Protein AF-A0A090QLF9-F1 (afdb_monomer_lite)

Secondary structure (DSSP, 8-state):
--SHHHH-TTSS---HHHHHHHTT------S-HHHHHHHHHHHHHHHHHHHHHHHH---PPPHHHHHHHHHS-GGGHHHHHHHHH--

Radius of gyration: 13.6 Å; chains: 1; bounding box: 32×26×34 Å

Structure (mmCIF, N/CA/C/O backbone):
data_AF-A0A090QLF9-F1
#
_entry.id   AF-A0A090QLF9-F1
#
loop_
_atom_site.group_PDB
_atom_site.id
_atom_site.type_symbol
_atom_site.label_atom_id
_atom_site.label_alt_id
_atom_site.label_comp_id
_atom_site.label_asym_id
_atom_site.label_entity_id
_atom_site.label_seq_id
_atom_site.pdbx_PDB_ins_code
_atom_site.Cartn_x
_atom_site.Cartn_y
_atom_site.Cartn_z
_atom_site.occupancy
_atom_site.B_iso_or_equiv
_atom_site.auth_seq_id
_atom_site.auth_comp_id
_atom_site.auth_asym_id
_atom_site.auth_atom_id
_atom_site.pdbx_PDB_model_num
ATOM 1 N N . MET A 1 1 ? 8.540 -5.344 0.862 1.00 74.88 1 MET A N 1
ATOM 2 C CA . MET A 1 1 ? 7.275 -4.595 1.036 1.00 74.88 1 MET A CA 1
ATOM 3 C C . MET A 1 1 ? 6.503 -5.050 2.267 1.00 74.88 1 MET A C 1
ATOM 5 O O . MET A 1 1 ? 6.079 -6.197 2.306 1.00 74.88 1 MET A O 1
ATOM 9 N N . LEU A 1 2 ? 6.316 -4.188 3.273 1.00 93.12 2 LEU A N 1
ATOM 10 C CA . LEU A 1 2 ? 5.544 -4.517 4.486 1.00 93.12 2 LEU A CA 1
ATOM 11 C C . LEU A 1 2 ? 4.047 -4.221 4.337 1.00 93.12 2 LEU A C 1
ATOM 13 O O . LEU A 1 2 ? 3.236 -5.066 4.702 1.00 93.12 2 LEU A O 1
ATOM 17 N N . ILE A 1 3 ? 3.690 -3.069 3.764 1.00 94.62 3 ILE A N 1
ATOM 18 C CA . ILE A 1 3 ? 2.289 -2.649 3.596 1.00 94.62 3 ILE A CA 1
ATOM 19 C C . ILE A 1 3 ? 1.555 -3.561 2.610 1.00 94.62 3 ILE A C 1
ATOM 21 O O . ILE A 1 3 ? 0.487 -4.063 2.941 1.00 94.62 3 ILE A O 1
ATOM 25 N N . ALA A 1 4 ? 2.172 -3.913 1.477 1.00 95.19 4 ALA A N 1
ATOM 26 C CA . ALA A 1 4 ? 1.591 -4.894 0.560 1.00 95.19 4 ALA A CA 1
ATOM 27 C C . ALA A 1 4 ? 1.270 -6.230 1.260 1.00 95.19 4 ALA A C 1
ATOM 29 O O . ALA A 1 4 ? 0.227 -6.814 1.012 1.00 95.19 4 ALA A O 1
ATOM 30 N N . ARG A 1 5 ? 2.101 -6.674 2.224 1.00 95.19 5 ARG A N 1
ATOM 31 C CA . ARG A 1 5 ? 1.851 -7.886 3.042 1.00 95.19 5 ARG A CA 1
ATOM 32 C C . ARG A 1 5 ? 0.679 -7.761 4.013 1.00 95.19 5 ARG A C 1
ATOM 34 O O . ARG A 1 5 ? 0.341 -8.742 4.680 1.00 95.19 5 ARG A O 1
ATOM 41 N N . ARG A 1 6 ? 0.146 -6.556 4.194 1.00 95.12 6 ARG A N 1
ATOM 42 C CA . ARG A 1 6 ? -1.036 -6.258 5.007 1.00 95.12 6 ARG A CA 1
ATOM 43 C C . ARG A 1 6 ? -2.288 -6.160 4.157 1.00 95.12 6 ARG A C 1
ATOM 45 O O . ARG A 1 6 ? -3.318 -6.662 4.598 1.00 95.12 6 ARG A O 1
ATOM 52 N N . LEU A 1 7 ? -2.167 -5.567 2.975 1.00 94.25 7 LEU A N 1
ATOM 53 C CA . LEU A 1 7 ? -3.278 -5.344 2.056 1.00 94.25 7 LEU A CA 1
ATOM 54 C C . LEU A 1 7 ? -3.566 -6.580 1.200 1.00 94.25 7 LEU A C 1
ATOM 56 O O . LEU A 1 7 ? -4.678 -7.092 1.213 1.00 94.25 7 LEU A O 1
ATOM 60 N N . TYR A 1 8 ? -2.549 -7.141 0.551 1.00 94.56 8 TYR A N 1
ATOM 61 C CA . TYR A 1 8 ? -2.699 -8.212 -0.435 1.00 94.56 8 TYR A CA 1
ATOM 62 C C . TYR A 1 8 ? -2.364 -9.583 0.155 1.00 94.56 8 TYR A C 1
ATOM 64 O O . TYR A 1 8 ? -1.547 -10.327 -0.375 1.00 94.56 8 TYR A O 1
ATOM 72 N N . GLN A 1 9 ? -2.989 -9.939 1.279 1.00 91.81 9 GLN A N 1
ATOM 73 C CA . GLN A 1 9 ? -2.640 -11.162 2.025 1.00 91.81 9 GLN A CA 1
ATOM 74 C C . GLN A 1 9 ? -2.839 -12.459 1.225 1.00 91.81 9 GLN A C 1
ATOM 76 O O . GLN A 1 9 ? -2.196 -13.458 1.537 1.00 91.81 9 GLN A O 1
ATOM 81 N N . HIS A 1 10 ? -3.700 -12.425 0.207 1.00 91.31 10 HIS A N 1
ATOM 82 C CA . HIS A 1 10 ? -3.953 -13.523 -0.727 1.00 91.31 10 HIS A CA 1
ATOM 83 C C . HIS A 1 10 ? -2.894 -13.661 -1.835 1.00 91.31 10 HIS A C 1
ATOM 85 O O . HIS A 1 10 ? -2.935 -14.628 -2.589 1.00 91.31 10 HIS A O 1
ATOM 91 N N . ALA A 1 1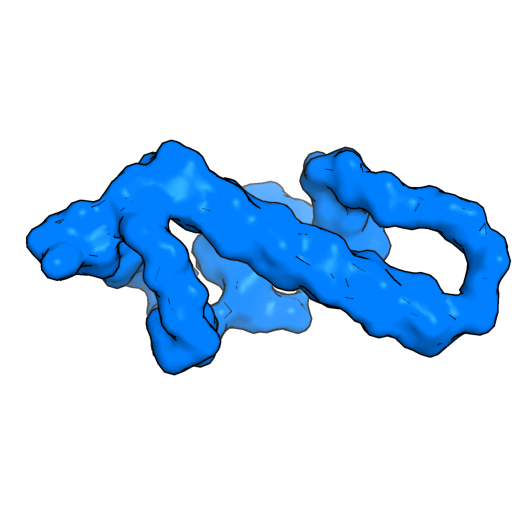1 ? -1.987 -12.688 -1.994 1.00 91.94 11 ALA A N 1
ATOM 92 C CA . ALA A 1 11 ? -1.001 -12.715 -3.068 1.00 91.94 11 ALA A CA 1
ATOM 93 C C . ALA A 1 11 ? 0.021 -13.845 -2.830 1.00 91.94 11 ALA A C 1
ATOM 95 O O . ALA A 1 11 ? 0.457 -14.040 -1.688 1.00 91.94 11 ALA A O 1
ATOM 96 N N . PRO A 1 12 ? 0.435 -14.574 -3.886 1.00 90.50 12 PRO A N 1
ATOM 97 C CA . PRO A 1 12 ? 1.319 -15.736 -3.759 1.00 90.50 12 PRO A CA 1
ATOM 98 C C . PRO A 1 12 ? 2.702 -15.355 -3.213 1.00 90.50 12 PRO A C 1
ATOM 100 O O . PRO A 1 12 ? 3.285 -16.069 -2.399 1.00 90.50 12 PRO A O 1
ATOM 103 N N . ASP A 1 13 ? 3.210 -14.188 -3.608 1.00 94.25 13 ASP A N 1
ATOM 104 C CA . ASP A 1 13 ? 4.324 -13.516 -2.957 1.00 94.25 13 ASP A CA 1
ATOM 105 C C . ASP A 1 13 ? 4.110 -11.994 -2.969 1.00 94.25 13 ASP A C 1
ATOM 107 O O . ASP A 1 13 ? 3.069 -11.494 -3.385 1.00 94.25 13 ASP A O 1
ATOM 111 N N . HIS A 1 14 ? 5.073 -11.252 -2.420 1.00 94.94 14 HIS A N 1
ATOM 112 C CA . HIS A 1 14 ? 5.003 -9.791 -2.318 1.00 94.94 14 HIS A CA 1
ATOM 113 C C . HIS A 1 14 ? 6.225 -9.124 -2.955 1.00 94.94 14 HIS A C 1
ATOM 115 O O . HIS A 1 14 ? 6.723 -8.106 -2.455 1.00 94.94 14 HIS A O 1
ATOM 121 N N . LYS A 1 15 ? 6.768 -9.744 -4.008 1.00 94.44 15 LYS A N 1
ATOM 122 C CA . LYS A 1 15 ? 7.795 -9.127 -4.851 1.00 94.44 15 LYS A CA 1
ATOM 123 C C . LYS A 1 15 ? 7.145 -8.025 -5.686 1.00 94.44 15 LYS A C 1
ATOM 125 O O . LYS A 1 15 ? 5.965 -8.111 -6.013 1.00 94.44 15 LYS A O 1
ATOM 130 N N . LEU A 1 16 ? 7.922 -6.997 -6.026 1.00 92.25 16 LEU A N 1
ATOM 131 C CA . LEU A 1 16 ? 7.420 -5.843 -6.775 1.00 92.25 16 LEU A CA 1
ATOM 132 C C . LEU A 1 16 ? 6.802 -6.264 -8.113 1.00 92.25 16 LEU A C 1
ATOM 134 O O . LEU A 1 16 ? 5.631 -5.988 -8.328 1.00 92.25 16 LEU A O 1
ATOM 138 N N . GLY A 1 17 ? 7.535 -7.019 -8.939 1.00 90.31 17 GLY A N 1
ATOM 139 C CA . GLY A 1 17 ? 7.032 -7.484 -10.238 1.00 90.31 17 GLY A CA 1
ATOM 140 C C . GLY A 1 17 ? 5.760 -8.335 -10.139 1.00 90.31 17 GLY A C 1
ATOM 141 O O . GLY A 1 17 ? 4.826 -8.123 -10.901 1.00 90.31 17 GLY A O 1
ATOM 142 N N . THR A 1 18 ? 5.671 -9.244 -9.159 1.00 92.25 18 THR A N 1
ATOM 143 C CA . THR A 1 18 ? 4.454 -10.044 -8.936 1.00 92.25 18 THR A CA 1
ATOM 144 C C . THR A 1 18 ? 3.256 -9.155 -8.622 1.00 92.25 18 THR A C 1
ATOM 146 O O . THR A 1 18 ? 2.185 -9.354 -9.186 1.00 92.25 18 THR A O 1
ATOM 149 N N . LEU A 1 19 ? 3.424 -8.175 -7.730 1.00 94.19 19 LEU A N 1
ATOM 150 C CA . LEU A 1 19 ? 2.347 -7.273 -7.325 1.00 94.19 19 LEU A CA 1
ATOM 151 C C . LEU A 1 19 ? 1.942 -6.322 -8.452 1.00 94.19 19 LEU A C 1
ATOM 153 O O . LEU A 1 19 ? 0.751 -6.149 -8.670 1.00 94.19 19 LEU A O 1
ATOM 157 N N . VAL A 1 20 ? 2.907 -5.771 -9.190 1.00 92.31 20 VAL A N 1
ATOM 158 C CA . VAL A 1 20 ? 2.665 -4.931 -10.376 1.00 92.31 20 VAL A CA 1
ATOM 159 C C . VAL A 1 20 ? 1.838 -5.692 -11.409 1.00 92.31 20 VAL A C 1
ATOM 161 O O . VAL A 1 20 ? 0.800 -5.195 -11.829 1.00 92.31 20 VAL A O 1
ATOM 164 N N . ASN A 1 21 ? 2.218 -6.932 -11.725 1.00 90.56 21 ASN A N 1
ATOM 165 C CA . ASN A 1 21 ? 1.480 -7.759 -12.681 1.00 90.56 21 ASN A CA 1
ATOM 166 C C . ASN A 1 21 ? 0.096 -8.174 -12.154 1.00 90.56 21 ASN A C 1
ATOM 168 O O . ASN A 1 21 ? -0.879 -8.151 -12.891 1.00 90.56 21 ASN A O 1
ATOM 172 N N . THR A 1 22 ? -0.004 -8.567 -10.879 1.00 91.06 22 THR A N 1
ATOM 173 C CA . THR A 1 22 ? -1.269 -9.046 -10.284 1.00 91.06 22 THR A CA 1
ATOM 174 C C . THR A 1 22 ? -2.303 -7.926 -10.158 1.00 91.06 22 THR A C 1
ATOM 176 O O . THR A 1 22 ? -3.500 -8.186 -10.236 1.00 91.06 22 THR A O 1
ATOM 179 N N . LEU A 1 23 ? -1.852 -6.691 -9.928 1.00 91.62 23 LEU A N 1
ATOM 180 C CA . LEU A 1 23 ? -2.709 -5.515 -9.764 1.00 91.62 23 LEU A CA 1
ATOM 181 C C . LEU A 1 23 ? -2.921 -4.741 -11.073 1.00 91.62 23 LEU A C 1
ATOM 183 O O . LEU A 1 23 ? -3.560 -3.686 -11.037 1.00 91.62 23 LEU A O 1
ATOM 187 N N . ASP A 1 24 ? -2.402 -5.271 -12.186 1.00 91.12 24 ASP A N 1
ATOM 188 C CA . ASP A 1 24 ? -2.466 -4.682 -13.527 1.00 91.12 24 ASP A CA 1
ATOM 189 C C . ASP A 1 24 ? -1.966 -3.228 -13.551 1.00 91.12 24 ASP A C 1
ATOM 191 O O . ASP A 1 24 ? -2.625 -2.306 -14.025 1.00 91.12 24 ASP A O 1
ATOM 195 N N . ILE A 1 25 ? -0.809 -2.997 -12.925 1.00 89.81 25 ILE A N 1
ATOM 196 C CA . ILE A 1 25 ? -0.173 -1.680 -12.883 1.00 89.81 25 ILE A CA 1
ATOM 197 C C . ILE A 1 25 ? 0.667 -1.516 -14.147 1.00 89.81 25 ILE A C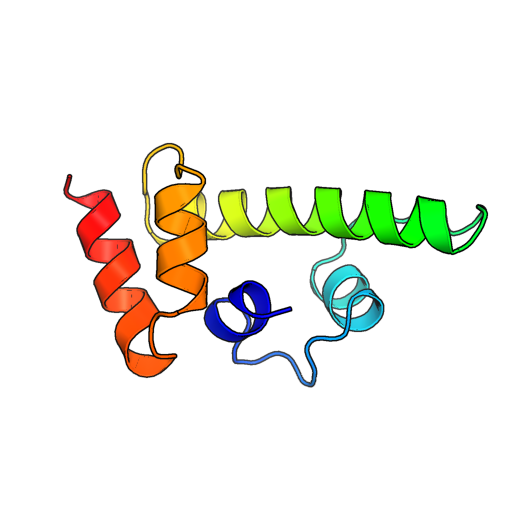 1
ATOM 199 O O . ILE A 1 25 ? 1.579 -2.308 -14.392 1.00 89.81 25 ILE A O 1
ATOM 203 N N . GLU A 1 26 ? 0.392 -0.457 -14.908 1.00 84.44 26 GLU A N 1
ATOM 204 C CA . GLU A 1 26 ? 1.122 -0.137 -16.133 1.00 84.44 26 GLU A CA 1
ATOM 205 C C . GLU A 1 26 ? 2.637 -0.055 -15.891 1.00 84.44 26 GLU A C 1
ATOM 207 O O . GLU A 1 26 ? 3.121 0.625 -14.976 1.00 84.44 26 GLU A O 1
ATOM 212 N N . ASN A 1 27 ? 3.384 -0.768 -16.734 1.00 77.31 27 ASN A N 1
ATOM 213 C CA . ASN A 1 27 ? 4.837 -0.775 -16.752 1.00 77.31 27 ASN A CA 1
ATOM 214 C C . ASN A 1 27 ? 5.332 -0.985 -18.189 1.00 77.31 27 ASN A C 1
ATOM 216 O O . ASN A 1 27 ? 5.120 -2.029 -18.801 1.00 77.31 27 ASN A O 1
ATOM 220 N N . ASP A 1 28 ? 6.022 0.018 -18.701 1.00 68.31 28 ASP A N 1
ATOM 221 C CA . ASP A 1 28 ? 6.490 0.199 -20.073 1.00 68.31 28 ASP A CA 1
ATOM 222 C C . ASP A 1 28 ? 7.849 -0.476 -20.353 1.00 68.31 28 ASP A C 1
ATOM 224 O O . ASP A 1 28 ? 8.384 -0.409 -21.462 1.00 68.31 28 ASP A O 1
ATOM 228 N N . GLY A 1 29 ? 8.392 -1.209 -19.373 1.00 61.62 29 GLY A N 1
ATOM 229 C CA . GLY A 1 29 ? 9.366 -2.294 -19.571 1.00 61.62 29 GLY A CA 1
ATOM 230 C C . GLY A 1 29 ? 10.736 -1.913 -20.150 1.00 61.62 29 GLY A C 1
ATOM 231 O O . GLY A 1 29 ? 11.598 -2.783 -20.270 1.00 61.62 29 GLY A O 1
ATOM 232 N N . THR A 1 30 ? 10.976 -0.641 -20.475 1.00 58.34 30 THR A N 1
ATOM 233 C CA . THR A 1 30 ? 12.105 -0.209 -21.316 1.00 58.34 30 THR A CA 1
ATOM 234 C C . THR A 1 30 ? 12.919 0.897 -20.643 1.00 58.34 30 THR A C 1
ATOM 236 O O . THR A 1 30 ? 13.061 1.990 -21.174 1.00 58.34 30 THR A O 1
ATOM 239 N N . PHE A 1 31 ? 13.481 0.624 -19.462 1.00 60.97 31 PHE A N 1
ATOM 240 C CA . PHE A 1 31 ? 14.369 1.562 -18.760 1.00 60.97 31 PHE A CA 1
ATOM 241 C C . PHE A 1 31 ? 15.481 0.847 -17.985 1.00 60.97 31 PHE A C 1
ATOM 243 O O . PHE A 1 31 ? 15.471 -0.373 -17.800 1.00 60.97 31 PHE A O 1
ATOM 250 N N . HIS A 1 32 ? 16.440 1.627 -17.471 1.00 74.56 32 HIS A N 1
ATOM 251 C CA . HIS A 1 32 ? 17.357 1.159 -16.435 1.00 74.56 32 HIS A CA 1
ATOM 252 C C . HIS A 1 32 ? 16.553 0.607 -15.253 1.00 74.56 32 HIS A C 1
ATOM 254 O O . HIS A 1 32 ? 15.705 1.304 -14.698 1.00 74.56 32 HIS A O 1
ATOM 260 N N . ARG A 1 33 ? 16.855 -0.634 -14.847 1.00 79.50 33 ARG A N 1
ATOM 261 C CA . ARG A 1 33 ? 16.115 -1.385 -13.817 1.00 79.50 33 ARG A CA 1
ATOM 262 C C . ARG A 1 33 ? 15.801 -0.560 -12.562 1.00 79.50 33 ARG A C 1
ATOM 264 O O . ARG A 1 33 ? 14.694 -0.638 -12.057 1.00 79.50 33 ARG A O 1
ATOM 271 N N . ALA A 1 34 ? 16.742 0.267 -12.103 1.00 88.44 34 ALA A N 1
ATOM 272 C CA . ALA A 1 34 ? 16.556 1.101 -10.917 1.00 88.44 34 ALA A CA 1
ATOM 273 C C . ALA A 1 34 ? 15.456 2.170 -11.075 1.00 88.44 34 ALA A C 1
ATOM 275 O O . ALA A 1 34 ? 14.693 2.389 -10.137 1.00 88.44 34 ALA A O 1
ATOM 276 N N . LEU A 1 35 ? 15.361 2.818 -12.244 1.00 87.31 35 LEU A N 1
ATOM 277 C CA . LEU A 1 35 ? 14.304 3.795 -12.524 1.00 87.31 35 LEU A CA 1
ATOM 278 C C . LEU A 1 35 ? 12.946 3.094 -12.586 1.00 87.31 35 LEU A C 1
ATOM 280 O O . LEU A 1 35 ? 12.020 3.498 -11.890 1.00 87.31 35 LEU A O 1
ATOM 284 N N . ALA A 1 36 ? 12.871 1.994 -13.338 1.00 86.75 36 ALA A N 1
ATOM 285 C CA . ALA A 1 36 ? 11.656 1.194 -13.437 1.00 86.75 36 ALA A CA 1
ATOM 286 C C . ALA A 1 36 ? 11.180 0.709 -12.054 1.00 86.75 36 ALA A C 1
ATOM 288 O O . ALA A 1 36 ? 10.002 0.826 -11.730 1.00 86.75 36 ALA A O 1
ATOM 289 N N . ASP A 1 37 ? 12.090 0.229 -11.198 1.00 8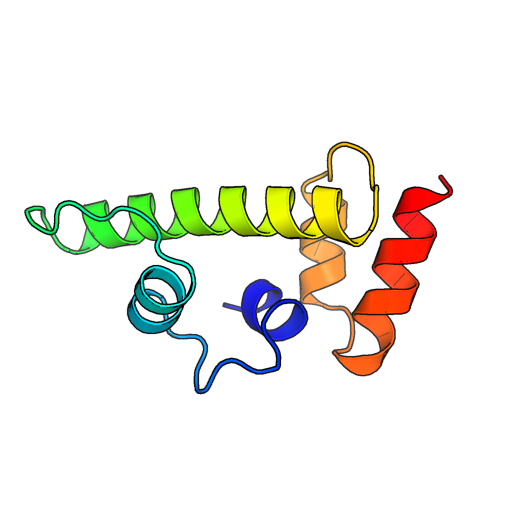8.50 37 ASP A N 1
ATOM 290 C CA . ASP A 1 37 ? 11.765 -0.206 -9.835 1.00 88.50 37 ASP A CA 1
ATOM 291 C C . ASP A 1 37 ? 11.234 0.947 -8.965 1.00 88.50 37 ASP A C 1
ATOM 293 O O . ASP A 1 37 ? 10.279 0.757 -8.202 1.00 88.50 37 ASP A O 1
ATOM 297 N N . ALA A 1 38 ? 11.816 2.145 -9.078 1.00 91.31 38 ALA A N 1
ATOM 298 C CA . ALA A 1 38 ? 11.358 3.327 -8.349 1.00 91.31 38 ALA A CA 1
ATOM 299 C C . ALA A 1 38 ? 9.957 3.767 -8.802 1.00 91.31 38 ALA A C 1
ATOM 301 O O . ALA A 1 38 ? 9.078 3.982 -7.963 1.00 91.31 38 ALA A O 1
ATOM 302 N N . GLU A 1 39 ? 9.718 3.837 -10.111 1.00 91.31 39 GLU A N 1
ATOM 303 C CA . GLU A 1 39 ? 8.418 4.217 -10.665 1.00 91.31 39 GLU A CA 1
ATOM 304 C C . GLU A 1 39 ? 7.330 3.189 -10.350 1.00 91.31 39 GLU A C 1
ATOM 306 O O . GLU A 1 39 ? 6.256 3.553 -9.873 1.00 91.31 39 GLU A O 1
ATOM 311 N N . MET A 1 40 ? 7.607 1.896 -10.543 1.00 91.88 40 MET A N 1
ATOM 312 C CA . MET A 1 40 ? 6.683 0.820 -10.178 1.00 91.88 40 MET A CA 1
ATOM 313 C C . MET A 1 40 ? 6.348 0.851 -8.685 1.00 91.88 40 MET A C 1
ATOM 315 O O . MET A 1 40 ? 5.200 0.632 -8.301 1.00 91.88 40 MET A O 1
ATOM 319 N N . THR A 1 41 ? 7.328 1.152 -7.828 1.00 93.56 41 THR A N 1
ATOM 320 C CA . THR A 1 41 ? 7.092 1.304 -6.386 1.00 93.56 41 THR A CA 1
ATOM 321 C C . THR A 1 41 ? 6.179 2.493 -6.093 1.00 93.56 41 THR A C 1
ATOM 323 O O . THR A 1 41 ? 5.283 2.369 -5.258 1.00 93.56 41 THR A O 1
ATOM 326 N N . ALA A 1 42 ? 6.363 3.624 -6.780 1.00 94.12 42 ALA A N 1
ATOM 327 C CA . ALA A 1 42 ? 5.509 4.801 -6.631 1.00 94.12 42 ALA A CA 1
ATOM 328 C C . ALA A 1 42 ? 4.075 4.537 -7.119 1.00 94.12 42 ALA A C 1
ATOM 330 O O . ALA A 1 42 ? 3.120 4.821 -6.395 1.00 94.12 42 ALA A O 1
ATOM 331 N N . ARG A 1 43 ? 3.911 3.917 -8.294 1.00 95.06 43 ARG A N 1
ATOM 332 C CA . ARG A 1 43 ? 2.598 3.518 -8.829 1.00 95.06 43 ARG A CA 1
ATOM 333 C C . ARG A 1 43 ? 1.886 2.546 -7.887 1.00 95.06 43 ARG A C 1
ATOM 335 O O . ARG A 1 43 ? 0.723 2.746 -7.552 1.00 95.06 43 ARG A O 1
ATOM 342 N N . LEU A 1 44 ? 2.600 1.545 -7.374 1.00 95.62 44 LEU A N 1
ATOM 343 C CA . LEU A 1 44 ? 2.049 0.610 -6.395 1.00 95.62 44 LEU A CA 1
ATOM 344 C C . LEU A 1 44 ? 1.678 1.288 -5.073 1.00 95.62 44 LEU A C 1
ATOM 346 O O . LEU A 1 44 ? 0.681 0.924 -4.456 1.00 95.62 44 LEU A O 1
ATOM 350 N N . TRP A 1 45 ? 2.461 2.266 -4.621 1.00 96.00 45 TRP A N 1
ATOM 351 C CA . TRP A 1 45 ? 2.119 3.055 -3.442 1.00 96.00 45 TRP A CA 1
ATOM 352 C C . TRP A 1 45 ? 0.789 3.789 -3.618 1.00 96.00 45 TRP A C 1
ATOM 354 O O . TRP A 1 45 ? -0.066 3.696 -2.738 1.00 96.00 45 TRP A O 1
ATOM 364 N N . LEU A 1 46 ? 0.595 4.458 -4.757 1.00 94.94 46 LEU A N 1
ATOM 365 C CA . LEU A 1 46 ? -0.660 5.139 -5.085 1.00 94.94 46 LEU A CA 1
ATOM 366 C C . LEU A 1 46 ? -1.827 4.152 -5.155 1.00 94.94 46 LEU A C 1
ATOM 368 O O . LEU A 1 46 ? -2.835 4.363 -4.485 1.00 94.94 46 LEU A O 1
ATOM 372 N N . ARG A 1 47 ? -1.645 3.017 -5.838 1.00 96.25 47 ARG A N 1
ATOM 373 C CA . ARG A 1 47 ? -2.667 1.967 -5.910 1.00 96.25 47 ARG A CA 1
ATOM 374 C C . ARG A 1 47 ? -3.067 1.439 -4.530 1.00 96.25 47 ARG A C 1
ATOM 376 O O . ARG A 1 47 ? -4.248 1.266 -4.256 1.00 96.25 47 ARG A O 1
ATOM 383 N N . MET A 1 48 ? -2.107 1.234 -3.625 1.00 96.19 48 MET A N 1
ATOM 384 C CA . MET A 1 48 ? -2.404 0.820 -2.248 1.00 96.19 48 MET A CA 1
ATOM 385 C C . MET A 1 48 ? -3.237 1.861 -1.487 1.00 96.19 48 MET A C 1
ATOM 387 O O . MET A 1 48 ? -4.080 1.479 -0.677 1.00 96.19 48 MET A O 1
ATOM 391 N N . LEU A 1 49 ? -3.002 3.159 -1.706 1.00 95.56 49 LEU A N 1
ATOM 392 C CA . LEU A 1 49 ? -3.805 4.222 -1.093 1.00 95.56 49 LEU A CA 1
ATOM 393 C C . LEU A 1 49 ? -5.240 4.201 -1.626 1.00 95.56 49 LEU A C 1
ATOM 395 O O . LEU A 1 49 ? -6.177 4.215 -0.828 1.00 95.56 49 LEU A O 1
ATOM 399 N N . GLU A 1 50 ? -5.396 4.120 -2.947 1.00 94.94 50 GLU A N 1
ATOM 400 C CA . GLU A 1 50 ? -6.696 4.033 -3.620 1.00 94.94 50 GLU A CA 1
ATOM 401 C C . GLU A 1 50 ? -7.485 2.811 -3.144 1.00 94.94 50 GLU A C 1
ATOM 403 O O . GLU A 1 50 ? -8.631 2.945 -2.721 1.00 94.94 50 GLU A O 1
ATOM 408 N N . ASP A 1 51 ? -6.863 1.630 -3.120 1.00 95.31 51 ASP A N 1
ATOM 409 C CA . ASP A 1 51 ? -7.510 0.393 -2.677 1.00 95.31 51 ASP A CA 1
ATOM 410 C C . ASP A 1 51 ? -8.034 0.519 -1.235 1.00 95.31 51 ASP A C 1
ATOM 412 O O . ASP A 1 51 ? -9.162 0.110 -0.944 1.00 95.31 51 ASP A O 1
ATOM 416 N N . ILE A 1 52 ? -7.256 1.118 -0.321 1.00 95.19 52 ILE A N 1
ATOM 417 C CA . ILE A 1 52 ? -7.708 1.341 1.061 1.00 95.19 52 ILE A CA 1
ATOM 418 C C . ILE A 1 52 ? -8.889 2.317 1.091 1.00 95.19 52 ILE A C 1
ATOM 420 O O . ILE A 1 52 ? -9.890 2.036 1.755 1.00 95.19 52 ILE A O 1
ATOM 424 N N . GLN A 1 53 ? -8.790 3.442 0.380 1.00 94.31 53 GLN A N 1
ATOM 425 C CA . GLN A 1 53 ? -9.852 4.449 0.321 1.00 94.31 53 GLN A CA 1
ATOM 426 C C . GLN A 1 53 ? -11.150 3.863 -0.227 1.00 94.31 53 GLN A C 1
ATOM 428 O O . GLN A 1 53 ? -12.206 4.042 0.378 1.00 94.31 53 GLN A O 1
ATOM 433 N N . HIS A 1 54 ? -11.078 3.103 -1.317 1.00 93.19 54 HIS A N 1
ATOM 434 C CA . HIS A 1 54 ? -12.238 2.459 -1.920 1.00 93.19 54 HIS A CA 1
ATOM 435 C C . HIS A 1 54 ? -12.832 1.375 -1.016 1.00 93.19 54 HIS A C 1
ATOM 437 O O . HIS A 1 54 ? -14.049 1.341 -0.816 1.00 93.19 54 HIS A O 1
ATOM 443 N N . GLN A 1 55 ? -12.000 0.506 -0.437 1.00 94.00 55 GLN A N 1
ATOM 444 C CA . GLN A 1 55 ? -12.475 -0.629 0.356 1.00 94.00 55 GLN A CA 1
ATOM 445 C C . GLN A 1 55 ? -13.040 -0.211 1.718 1.00 94.00 55 GLN A C 1
ATOM 447 O O . GLN A 1 55 ? -14.040 -0.770 2.171 1.00 94.00 55 GLN A O 1
ATOM 452 N N . TYR A 1 56 ? -12.404 0.750 2.387 1.00 93.06 56 TYR A N 1
ATOM 453 C CA . TYR A 1 56 ? -12.751 1.141 3.756 1.00 93.06 56 TYR A CA 1
ATOM 454 C C . TYR A 1 56 ? -13.478 2.481 3.842 1.00 93.06 56 TYR A C 1
ATOM 456 O O . TYR A 1 56 ? -13.895 2.850 4.937 1.00 93.06 56 TYR A O 1
ATOM 464 N N . ARG A 1 57 ? -13.666 3.186 2.717 1.00 91.19 57 ARG A N 1
ATOM 465 C CA . ARG A 1 57 ? -14.257 4.535 2.658 1.00 91.19 57 ARG A CA 1
ATOM 466 C C . ARG A 1 57 ? -13.530 5.521 3.574 1.00 91.19 57 ARG A C 1
ATOM 468 O O . ARG A 1 57 ? -14.154 6.358 4.218 1.00 91.19 57 ARG A O 1
ATOM 475 N N . THR A 1 58 ? -12.209 5.384 3.665 1.00 88.50 58 THR A N 1
ATOM 476 C CA . THR A 1 58 ? -11.370 6.277 4.466 1.00 88.50 58 THR A CA 1
ATOM 477 C C . THR A 1 58 ? -11.085 7.576 3.713 1.00 88.50 58 THR A C 1
ATOM 479 O O . THR A 1 58 ? -10.961 7.544 2.486 1.00 88.50 58 THR A O 1
ATOM 482 N N . PRO A 1 59 ? -10.892 8.701 4.424 1.00 84.12 59 PRO A N 1
ATOM 483 C CA . PRO A 1 59 ? -10.353 9.920 3.826 1.00 84.12 59 PRO A CA 1
ATOM 484 C C . PRO A 1 59 ? -8.905 9.719 3.338 1.00 84.12 59 PRO A C 1
ATOM 486 O O . PRO A 1 59 ? -8.333 8.627 3.428 1.00 84.12 59 PRO A O 1
ATOM 489 N N . SER A 1 60 ? -8.292 10.789 2.819 1.00 85.06 60 SER A N 1
ATOM 490 C CA . SER A 1 60 ? -6.875 10.783 2.437 1.00 85.06 60 SER A CA 1
ATOM 491 C C . SER A 1 60 ? -5.987 10.278 3.579 1.00 85.06 60 SER A C 1
ATOM 493 O O . SER A 1 60 ? -6.016 10.814 4.687 1.00 85.06 60 SER A O 1
ATOM 495 N N . LEU A 1 61 ? -5.216 9.218 3.316 1.00 91.94 61 LEU A N 1
ATOM 496 C CA . LEU A 1 61 ? -4.342 8.599 4.309 1.00 91.94 61 LEU A CA 1
ATOM 497 C C . LEU A 1 61 ? -3.052 9.400 4.429 1.00 91.94 61 LEU A C 1
ATOM 499 O O . LEU A 1 61 ? -2.374 9.681 3.441 1.00 91.94 61 LEU A O 1
ATOM 503 N N . THR A 1 62 ? -2.670 9.707 5.662 1.00 93.12 62 THR A N 1
ATOM 504 C CA . THR A 1 62 ? -1.380 10.334 5.943 1.00 93.12 62 THR A CA 1
ATOM 505 C C . THR A 1 62 ? -0.245 9.314 5.866 1.00 93.12 62 THR A C 1
ATOM 507 O O . THR A 1 62 ? -0.440 8.103 6.032 1.00 93.12 62 THR A O 1
ATOM 510 N N . PHE A 1 63 ? 0.982 9.807 5.683 1.00 93.00 63 PHE A N 1
ATOM 511 C CA . PHE A 1 63 ? 2.175 8.963 5.749 1.00 93.00 63 PHE A CA 1
ATOM 512 C C . PHE A 1 63 ? 2.282 8.221 7.092 1.00 93.00 63 PHE A C 1
ATOM 514 O O . PHE A 1 63 ? 2.588 7.030 7.115 1.00 93.00 63 PHE A O 1
ATOM 521 N N . ASP A 1 64 ? 1.942 8.878 8.205 1.00 95.00 64 ASP A N 1
ATOM 522 C CA . ASP A 1 64 ? 1.951 8.259 9.534 1.00 95.00 64 ASP A CA 1
ATOM 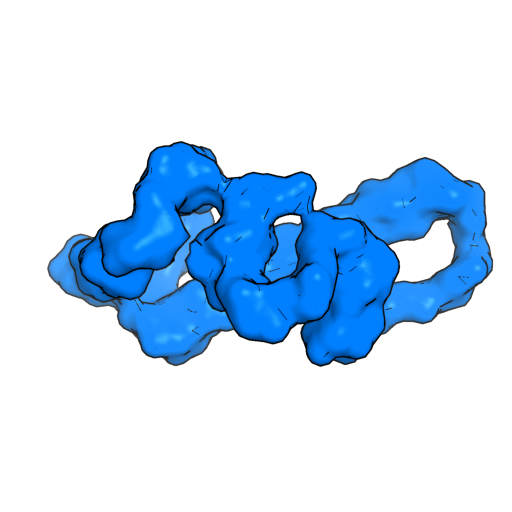523 C C . ASP A 1 64 ? 0.941 7.115 9.662 1.00 95.00 64 ASP A C 1
ATOM 525 O O . ASP A 1 64 ? 1.249 6.080 10.266 1.00 95.00 64 ASP A O 1
ATOM 529 N N . ALA A 1 65 ? -0.244 7.255 9.058 1.00 94.69 65 ALA A N 1
ATOM 530 C CA . ALA A 1 65 ? -1.232 6.183 9.018 1.00 94.69 65 ALA A CA 1
ATOM 531 C C . ALA A 1 65 ? -0.694 4.966 8.249 1.00 94.69 65 ALA A C 1
ATOM 533 O O . ALA A 1 65 ? -0.770 3.833 8.732 1.00 94.69 65 ALA A O 1
ATOM 534 N N . MET A 1 66 ? -0.056 5.198 7.100 1.00 95.56 66 MET A N 1
ATOM 535 C CA . MET A 1 66 ? 0.582 4.143 6.304 1.00 95.56 66 MET A CA 1
ATOM 536 C C . MET A 1 66 ? 1.772 3.500 7.030 1.00 95.56 66 MET A C 1
ATOM 538 O O . MET A 1 66 ? 1.940 2.275 7.022 1.00 95.56 66 MET A O 1
ATOM 542 N N . HIS A 1 67 ? 2.580 4.292 7.731 1.00 95.69 67 HIS A N 1
ATOM 543 C CA . HIS A 1 67 ? 3.683 3.788 8.543 1.00 95.69 67 HIS A CA 1
ATOM 544 C C . HIS A 1 67 ? 3.171 2.920 9.702 1.00 95.69 67 HIS A C 1
ATOM 546 O O . HIS A 1 67 ? 3.695 1.824 9.930 1.00 95.69 67 HIS A O 1
ATOM 552 N N . LYS A 1 68 ? 2.101 3.331 10.389 1.00 95.94 68 LYS A N 1
ATOM 553 C CA . LYS A 1 68 ? 1.454 2.523 11.432 1.00 95.94 68 LYS A CA 1
ATOM 554 C C . LYS A 1 68 ? 0.834 1.248 10.864 1.00 95.94 68 LYS A C 1
ATOM 556 O O . LYS A 1 68 ? 1.006 0.175 11.451 1.00 95.94 68 LYS A O 1
ATOM 561 N N . LEU A 1 69 ? 0.193 1.324 9.699 1.00 95.62 69 LEU A N 1
ATOM 562 C CA . LEU A 1 69 ? -0.324 0.159 8.982 1.00 95.62 69 LEU A CA 1
ATOM 563 C C . LEU A 1 69 ? 0.784 -0.873 8.725 1.00 95.62 69 LEU A C 1
ATOM 565 O O . LEU A 1 69 ? 0.587 -2.059 8.985 1.00 95.62 69 LEU A O 1
ATOM 569 N N . SER A 1 70 ? 1.980 -0.434 8.314 1.00 95.31 70 SER A N 1
ATOM 570 C CA . SER A 1 70 ? 3.122 -1.326 8.049 1.00 95.31 70 SER A CA 1
ATOM 571 C C . SER A 1 70 ? 3.551 -2.171 9.262 1.00 95.31 70 SER A C 1
ATOM 573 O O . SER A 1 70 ? 4.026 -3.300 9.099 1.00 95.31 70 SER A O 1
ATOM 575 N N . LYS A 1 71 ? 3.333 -1.650 10.477 1.00 95.50 71 LYS A N 1
ATOM 576 C CA . LYS A 1 71 ? 3.663 -2.292 11.761 1.00 95.50 71 LYS A CA 1
ATOM 577 C C . LYS A 1 71 ? 2.481 -3.031 12.391 1.00 95.50 71 LYS A C 1
ATOM 579 O O . LYS A 1 71 ? 2.674 -3.822 13.308 1.00 95.50 71 LYS A O 1
ATOM 584 N N . THR A 1 72 ? 1.269 -2.809 11.894 1.00 95.69 72 THR A N 1
ATOM 585 C CA . THR A 1 72 ? 0.047 -3.450 12.396 1.00 95.69 72 THR A CA 1
ATOM 586 C C . THR A 1 72 ? 0.081 -4.949 12.085 1.00 95.69 72 THR A C 1
ATOM 588 O O . THR A 1 72 ? 0.602 -5.356 11.044 1.00 95.69 72 THR A O 1
ATOM 591 N N . SER A 1 73 ? -0.422 -5.807 12.976 1.00 94.44 73 SER A N 1
ATOM 592 C CA . SER A 1 73 ? -0.471 -7.251 12.708 1.00 94.44 73 SER A CA 1
ATOM 593 C C . SER A 1 73 ? -1.506 -7.552 11.623 1.00 94.44 73 SER A C 1
ATOM 595 O O . SER A 1 73 ? -2.540 -6.894 11.551 1.00 94.44 73 SER A O 1
ATOM 597 N N . LYS A 1 74 ? -1.261 -8.565 10.781 1.00 92.69 74 LYS A N 1
ATOM 598 C CA . LYS A 1 74 ? -2.147 -8.896 9.647 1.00 92.69 74 LYS A CA 1
ATOM 599 C C . LYS A 1 74 ? -3.624 -9.032 10.048 1.00 92.69 74 LYS A C 1
ATOM 601 O O . LYS A 1 74 ? -4.489 -8.528 9.343 1.00 92.69 74 LYS A O 1
ATOM 606 N N . ALA A 1 75 ? -3.886 -9.657 11.199 1.00 93.81 75 ALA A N 1
ATOM 607 C CA . ALA A 1 75 ? -5.233 -9.886 11.718 1.00 93.81 75 ALA A CA 1
ATOM 608 C C . ALA A 1 75 ? -5.965 -8.598 12.136 1.00 93.81 75 ALA A C 1
ATOM 610 O O . ALA A 1 75 ? -7.190 -8.551 12.116 1.00 93.81 75 ALA A O 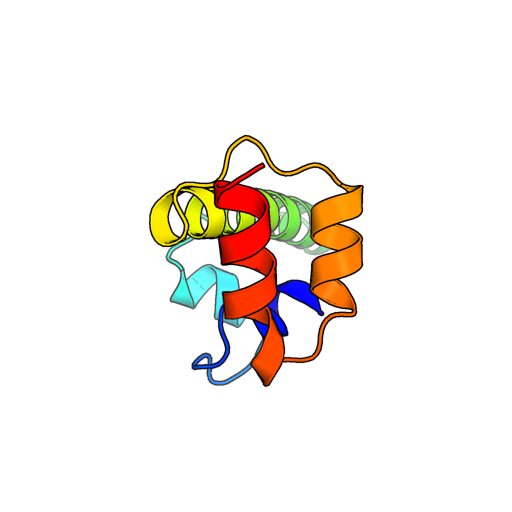1
ATOM 611 N N . THR A 1 76 ? -5.233 -7.545 12.511 1.00 95.44 76 THR A N 1
ATOM 612 C CA . THR A 1 76 ? -5.818 -6.303 13.045 1.00 95.44 76 THR A CA 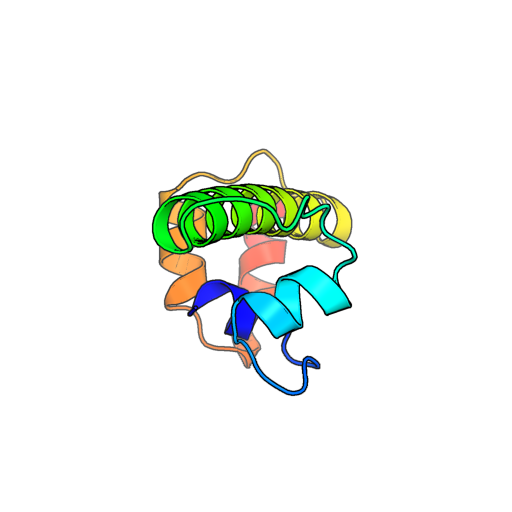1
ATOM 613 C C . THR A 1 76 ? -5.908 -5.178 12.015 1.00 95.44 76 THR A C 1
ATOM 615 O O . THR A 1 76 ? -6.531 -4.153 12.288 1.00 95.44 76 THR A O 1
ATOM 618 N N . VAL A 1 77 ? -5.362 -5.380 10.809 1.00 95.19 77 VAL A N 1
ATOM 619 C CA . VAL A 1 77 ? -5.412 -4.419 9.694 1.00 95.19 77 VAL A CA 1
ATOM 620 C C . VAL A 1 77 ? -6.839 -3.951 9.380 1.00 95.19 77 VAL A C 1
ATOM 622 O O . VAL A 1 77 ? -7.049 -2.737 9.384 1.00 95.19 77 VAL A O 1
ATOM 625 N N . PRO A 1 78 ? -7.844 -4.834 9.188 1.00 94.75 78 PRO A N 1
ATOM 626 C CA . PRO A 1 78 ? -9.190 -4.374 8.839 1.00 94.75 78 PRO A CA 1
ATOM 627 C C . PRO A 1 78 ? -9.822 -3.519 9.942 1.00 94.75 78 PRO A C 1
ATOM 629 O O . PRO A 1 78 ? -10.519 -2.548 9.663 1.00 94.75 78 PRO A O 1
ATOM 632 N N . THR A 1 79 ? -9.564 -3.858 11.207 1.00 95.50 79 THR A N 1
ATOM 633 C CA . THR A 1 79 ? -10.044 -3.088 12.362 1.00 95.50 79 THR A CA 1
ATOM 634 C C . THR A 1 79 ? -9.388 -1.713 12.427 1.00 95.50 79 THR A C 1
ATOM 636 O O . THR A 1 79 ? -10.075 -0.722 12.664 1.00 95.50 79 THR A O 1
ATOM 639 N N . TYR A 1 80 ? -8.078 -1.633 12.184 1.00 95.25 80 TYR A N 1
ATOM 640 C CA . TYR A 1 80 ? -7.358 -0.363 12.144 1.00 95.25 80 TYR A CA 1
ATOM 641 C C . TYR A 1 80 ? -7.882 0.558 11.034 1.00 95.25 80 TYR A C 1
ATOM 643 O O . TYR A 1 80 ? -8.191 1.714 11.308 1.00 95.25 80 TYR A O 1
ATOM 651 N N . LEU A 1 81 ? -8.052 0.036 9.816 1.00 94.50 81 LEU A N 1
ATOM 652 C CA . LEU A 1 81 ? -8.529 0.814 8.669 1.00 94.50 81 LEU A CA 1
ATOM 653 C C . LEU A 1 81 ? -9.983 1.276 8.841 1.00 94.50 81 LEU A C 1
ATOM 655 O O . LEU A 1 81 ? -10.283 2.437 8.588 1.00 94.50 81 LEU A O 1
ATOM 659 N N . ARG A 1 82 ? -10.870 0.426 9.379 1.00 94.62 82 ARG A N 1
ATOM 660 C CA . ARG A 1 82 ? -12.241 0.843 9.731 1.00 94.62 82 ARG A CA 1
ATOM 661 C C . ARG A 1 82 ? -12.272 1.953 10.777 1.00 94.62 82 ARG A C 1
ATOM 663 O O . ARG A 1 82 ? -13.112 2.837 10.687 1.00 94.62 82 ARG A O 1
ATOM 670 N N . LYS A 1 83 ? -11.361 1.933 11.755 1.00 93.31 83 LYS A N 1
ATOM 671 C CA . LYS A 1 83 ? -11.273 3.003 12.758 1.00 93.31 83 LYS A CA 1
ATOM 672 C C . LYS A 1 83 ? -10.911 4.348 12.122 1.00 93.31 83 LYS A C 1
ATOM 674 O O . LYS A 1 83 ? -11.447 5.358 12.554 1.00 93.31 83 LYS A O 1
ATOM 679 N N . LEU A 1 84 ? -10.039 4.350 11.112 1.00 91.31 84 LEU A N 1
ATOM 680 C CA . LEU A 1 84 ? -9.668 5.561 10.370 1.00 91.31 84 LEU A CA 1
ATOM 681 C C . LEU A 1 84 ? -10.802 6.113 9.494 1.00 91.31 84 LEU A C 1
ATOM 683 O O . LEU A 1 84 ? -10.776 7.283 9.145 1.00 91.31 84 LEU A O 1
ATOM 687 N N . ALA A 1 85 ? -11.778 5.289 9.109 1.00 88.50 85 ALA A N 1
ATOM 688 C CA . ALA A 1 85 ? -12.922 5.740 8.314 1.00 88.50 85 ALA A CA 1
ATOM 689 C C . ALA A 1 85 ? -13.978 6.485 9.150 1.00 88.50 85 ALA A C 1
ATOM 691 O O . ALA A 1 85 ? -14.819 7.185 8.600 1.00 88.50 85 ALA A O 1
ATOM 692 N N . LEU A 1 86 ? -13.958 6.292 10.473 1.00 82.00 86 LEU A N 1
ATOM 693 C CA . LEU A 1 86 ? -14.916 6.867 11.424 1.00 82.00 86 LEU A CA 1
ATOM 694 C C . LEU A 1 86 ? -14.386 8.127 12.129 1.00 82.00 86 LEU A C 1
ATOM 696 O O . LEU A 1 86 ? -15.092 8.691 12.964 1.00 82.00 86 LEU A O 1
ATOM 700 N N . SER A 1 87 ? -13.137 8.507 11.854 1.00 65.81 87 SER A N 1
ATOM 701 C CA . SER A 1 87 ? -12.451 9.684 12.399 1.00 65.81 87 SER A CA 1
ATOM 702 C C . SER A 1 87 ? -12.436 10.818 11.393 1.00 65.81 87 SER A C 1
ATOM 704 O O . SER A 1 87 ? -12.688 11.962 11.818 1.00 65.81 87 SER A O 1
#

Foldseek 3Di:
DQLCCQVVVVQPDDDLVSQCVVVVPDQPPDDDPVVSSVVSVVSVVVVSQVCLCVVQVADRDDPVLSVVSSVDDSVCNNVSSNVRNVD

Organism: NCBI:txid754436

Sequence (87 aa):
MLIARRLYQHAPDHKLGTLVNTLDIENDGTFHRALADAEMTARLWLRMLEDIQHQYRTPSLTFDAMHKLSKTSKATVPTYLRKLALS

InterPro domains:
  IPR012337 Ribonuclease H-like superfamily [SSF53098] (1-58)
  IPR013520 Ribonuclease H-like domain [PF00929] (3-44)
  IPR036397 Ribonuclease H superfamily [G3DSA:3.30.420.10] (1-83)

pLDDT: mean 90.37, std 8.16, range [58.34, 96.25]